Protein AF-I6SUY1-F1 (afdb_monomer_lite)

Foldseek 3Di:
DDDDPVVLVVVLVVLVVVLVVLVVVQVVCVVVVNDDPVNVVVSVVSNVVSVVVNVVSVVVVD

Structure (mmCIF, N/CA/C/O backbone):
data_AF-I6SUY1-F1
#
_entry.id   AF-I6SUY1-F1
#
loop_
_atom_site.group_PDB
_atom_site.id
_atom_site.type_symbol
_atom_site.label_atom_id
_atom_site.label_alt_id
_atom_site.label_comp_id
_atom_site.label_asym_id
_atom_site.label_entity_id
_atom_site.label_seq_id
_atom_site.pdbx_PDB_ins_code
_atom_site.Cartn_x
_atom_site.Cartn_y
_atom_site.Cartn_z
_atom_site.occupancy
_atom_site.B_iso_or_equiv
_atom_site.auth_seq_id
_atom_site.auth_comp_id
_atom_site.auth_asym_id
_atom_site.auth_atom_id
_atom_site.pdbx_PDB_model_num
ATOM 1 N N . MET A 1 1 ? 20.369 -8.555 -15.474 1.00 63.62 1 MET A N 1
ATOM 2 C CA . MET A 1 1 ? 19.411 -8.657 -16.595 1.00 63.62 1 MET A CA 1
ATOM 3 C C . MET A 1 1 ? 18.365 -7.578 -16.404 1.00 63.62 1 MET A C 1
ATOM 5 O O . MET A 1 1 ? 17.827 -7.499 -15.309 1.00 63.62 1 MET A O 1
ATOM 9 N N . ALA A 1 2 ? 18.154 -6.720 -17.402 1.00 74.88 2 ALA A N 1
ATOM 10 C CA . ALA A 1 2 ? 17.077 -5.731 -17.370 1.00 74.88 2 ALA A CA 1
ATOM 11 C C . ALA A 1 2 ? 15.745 -6.417 -17.708 1.00 74.88 2 ALA A C 1
ATOM 13 O O . ALA A 1 2 ? 15.728 -7.361 -18.502 1.00 74.88 2 ALA A O 1
ATOM 14 N N . TYR A 1 3 ? 14.656 -5.976 -17.082 1.00 79.50 3 TYR A N 1
ATOM 15 C CA . TYR A 1 3 ? 13.317 -6.449 -17.419 1.00 79.50 3 TYR A CA 1
ATOM 16 C C . TYR A 1 3 ? 12.922 -5.954 -18.814 1.00 79.50 3 TYR A C 1
ATOM 18 O O . TYR A 1 3 ? 13.383 -4.912 -19.274 1.00 79.50 3 TYR A O 1
ATOM 26 N N . THR A 1 4 ? 12.063 -6.697 -19.508 1.00 85.81 4 THR A N 1
ATOM 27 C CA . THR A 1 4 ? 11.447 -6.191 -20.740 1.00 85.81 4 THR A CA 1
ATOM 28 C C . THR A 1 4 ? 10.393 -5.135 -20.403 1.00 85.81 4 THR A C 1
ATOM 30 O O . THR A 1 4 ? 9.779 -5.181 -19.338 1.00 85.81 4 THR A O 1
ATOM 33 N N . LEU A 1 5 ? 10.091 -4.230 -21.339 1.00 84.31 5 LEU A N 1
ATOM 34 C CA . LEU A 1 5 ? 9.037 -3.217 -21.167 1.00 84.31 5 LEU A CA 1
ATOM 35 C C . LEU A 1 5 ? 7.682 -3.833 -20.756 1.00 84.31 5 LEU A C 1
ATOM 37 O O . LEU A 1 5 ? 6.922 -3.263 -19.972 1.00 84.31 5 LEU A O 1
ATOM 41 N N . GLN A 1 6 ? 7.370 -5.028 -21.266 1.00 86.31 6 GLN A N 1
ATOM 42 C CA . GLN A 1 6 ? 6.169 -5.769 -20.883 1.00 86.31 6 GLN A CA 1
ATOM 43 C C . GLN A 1 6 ? 6.220 -6.220 -19.416 1.00 86.31 6 GLN A C 1
ATOM 45 O O . GLN A 1 6 ? 5.235 -6.052 -18.697 1.00 86.31 6 GLN A O 1
ATOM 50 N N . GLN A 1 7 ? 7.357 -6.754 -18.965 1.00 87.06 7 GLN A N 1
ATOM 51 C CA . GLN A 1 7 ? 7.561 -7.154 -17.571 1.00 87.06 7 GLN A CA 1
ATOM 52 C C . GLN A 1 7 ? 7.497 -5.944 -16.634 1.00 87.06 7 GLN A C 1
ATOM 54 O O . GLN A 1 7 ? 6.848 -6.009 -15.594 1.00 87.06 7 GLN A O 1
ATOM 59 N N . GLU A 1 8 ? 8.072 -4.803 -17.016 1.00 86.56 8 GLU A N 1
ATOM 60 C CA . GLU A 1 8 ? 7.982 -3.569 -16.229 1.00 86.56 8 GLU A CA 1
ATOM 61 C C . GLU A 1 8 ? 6.543 -3.059 -16.103 1.00 86.56 8 GLU A C 1
ATOM 63 O O . GLU A 1 8 ? 6.131 -2.616 -15.029 1.00 86.56 8 GLU A O 1
ATOM 68 N N . ASN A 1 9 ? 5.743 -3.168 -17.168 1.00 88.12 9 ASN A N 1
ATOM 69 C CA . ASN A 1 9 ? 4.317 -2.848 -17.129 1.00 88.12 9 ASN A CA 1
ATOM 70 C C . ASN A 1 9 ? 3.524 -3.785 -16.214 1.00 88.12 9 ASN A C 1
ATOM 72 O O . ASN A 1 9 ? 2.662 -3.314 -15.470 1.00 88.12 9 ASN A O 1
ATOM 76 N N . GLN A 1 10 ? 3.837 -5.082 -16.221 1.00 90.25 10 GLN A N 1
ATOM 77 C CA . GLN A 1 10 ? 3.242 -6.046 -15.294 1.00 90.25 10 GLN A CA 1
ATOM 78 C C . GLN A 1 10 ? 3.615 -5.731 -13.841 1.00 90.25 10 GLN A C 1
ATOM 80 O O . GLN A 1 10 ? 2.734 -5.691 -12.983 1.00 90.25 10 GLN A O 1
ATOM 85 N N . ILE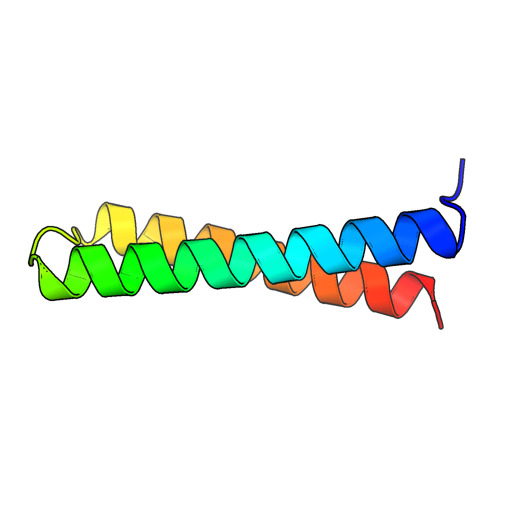 A 1 11 ? 4.889 -5.425 -13.575 1.00 89.88 11 ILE A N 1
ATOM 86 C CA . ILE A 1 11 ? 5.382 -5.033 -12.247 1.00 89.88 11 ILE A CA 1
ATOM 87 C C . ILE A 1 11 ? 4.655 -3.777 -11.752 1.00 89.88 11 ILE A C 1
ATOM 89 O O . ILE A 1 11 ? 4.152 -3.760 -10.631 1.00 89.88 11 ILE A O 1
ATOM 93 N N . LEU A 1 12 ? 4.512 -2.749 -12.593 1.00 90.69 12 LEU A N 1
ATOM 94 C CA . LEU A 1 12 ? 3.756 -1.547 -12.230 1.00 90.69 12 LEU A CA 1
ATOM 95 C C . LEU A 1 12 ? 2.281 -1.846 -11.941 1.00 90.69 12 LEU A C 1
ATOM 97 O O . LEU A 1 12 ? 1.711 -1.278 -11.009 1.00 90.69 12 LEU A O 1
ATOM 101 N N . GLY A 1 13 ? 1.659 -2.723 -12.731 1.00 93.25 13 GLY A N 1
ATOM 102 C CA . GLY A 1 13 ? 0.289 -3.174 -12.497 1.00 93.25 13 GLY A CA 1
ATOM 103 C C . GLY A 1 13 ? 0.130 -3.830 -11.125 1.00 93.25 13 GLY A 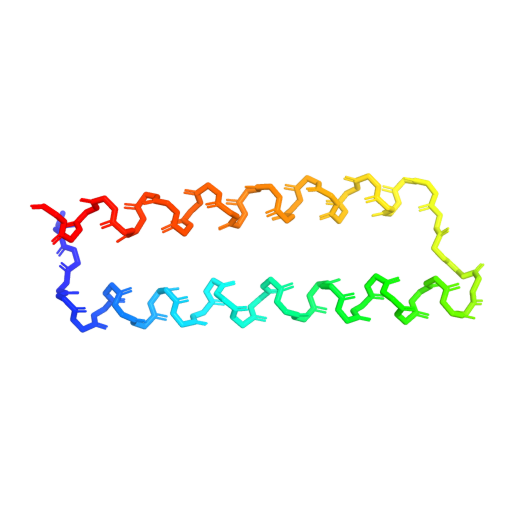C 1
ATOM 104 O O . GLY A 1 13 ? -0.786 -3.481 -10.381 1.00 93.25 13 GLY A O 1
ATOM 105 N N . LEU A 1 14 ? 1.066 -4.710 -10.760 1.00 94.00 14 LEU A N 1
ATOM 106 C CA . LEU A 1 14 ? 1.099 -5.382 -9.460 1.00 94.00 14 LEU A CA 1
ATOM 107 C C . LEU A 1 14 ? 1.301 -4.397 -8.301 1.00 94.00 14 LEU A C 1
ATOM 109 O O . LEU A 1 14 ? 0.566 -4.467 -7.318 1.00 94.00 14 LEU A O 1
ATOM 113 N N . ILE A 1 15 ? 2.229 -3.441 -8.431 1.00 92.31 15 ILE A N 1
ATOM 114 C CA . ILE A 1 15 ? 2.473 -2.399 -7.416 1.00 92.31 15 ILE A CA 1
ATOM 115 C C . ILE A 1 15 ? 1.202 -1.576 -7.174 1.00 92.31 15 ILE A C 1
ATOM 117 O O . ILE A 1 15 ? 0.779 -1.387 -6.031 1.00 92.31 15 ILE A O 1
ATOM 121 N N . LYS A 1 16 ? 0.548 -1.122 -8.250 1.00 93.75 16 LYS A N 1
ATOM 122 C CA . LYS A 1 16 ? -0.697 -0.346 -8.158 1.00 93.75 16 LYS A CA 1
ATOM 123 C C . LYS A 1 16 ? -1.827 -1.147 -7.523 1.00 93.75 16 LYS A C 1
ATOM 125 O O . LYS A 1 16 ? -2.558 -0.604 -6.695 1.00 93.75 16 LYS A O 1
ATOM 130 N N . TRP A 1 17 ? -1.963 -2.418 -7.899 1.00 96.06 17 TRP A N 1
ATOM 131 C CA . TRP A 1 17 ? -2.961 -3.312 -7.322 1.00 96.06 17 TRP A CA 1
ATOM 132 C C . TRP A 1 17 ? -2.724 -3.512 -5.822 1.00 96.06 17 TRP A C 1
ATOM 134 O O . TRP A 1 17 ? -3.636 -3.278 -5.031 1.00 96.06 17 TRP A O 1
ATOM 144 N N . ARG A 1 18 ? -1.491 -3.834 -5.412 1.00 95.75 18 ARG A N 1
ATOM 145 C CA . ARG A 1 18 ? -1.144 -4.036 -3.999 1.00 95.75 18 ARG A CA 1
ATOM 146 C C . ARG A 1 18 ? -1.389 -2.781 -3.164 1.00 95.75 18 ARG A C 1
ATOM 148 O O . ARG A 1 18 ? -1.976 -2.881 -2.091 1.00 95.75 18 ARG A O 1
ATOM 155 N N . ARG A 1 19 ? -1.023 -1.599 -3.677 1.00 95.44 19 ARG A N 1
ATOM 156 C CA . ARG A 1 19 ? -1.293 -0.317 -3.005 1.00 95.44 19 ARG A CA 1
ATOM 157 C C . ARG A 1 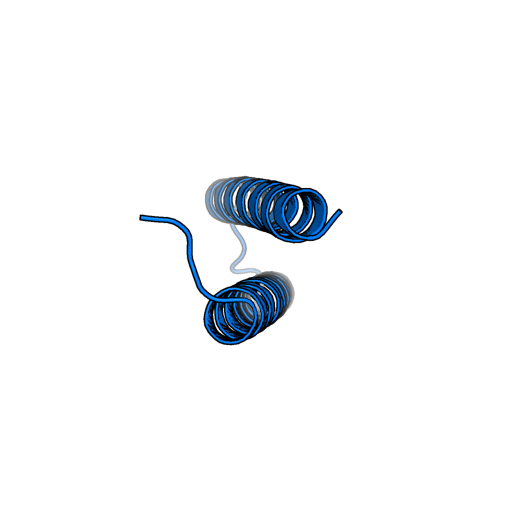19 ? -2.787 -0.110 -2.765 1.00 95.44 19 ARG A C 1
ATOM 159 O O . ARG A 1 19 ? -3.176 0.309 -1.681 1.00 95.44 19 ARG A O 1
ATOM 166 N N . LYS A 1 20 ? -3.616 -0.403 -3.771 1.00 96.00 20 LYS A N 1
ATOM 167 C CA . LYS A 1 20 ? -5.074 -0.291 -3.657 1.00 96.00 20 LYS A CA 1
ATOM 168 C C . LYS A 1 20 ? -5.621 -1.247 -2.592 1.00 96.00 20 LYS A C 1
ATOM 170 O O . LYS A 1 20 ? -6.373 -0.802 -1.733 1.00 96.00 20 LYS A O 1
ATOM 175 N N . VAL A 1 21 ? -5.204 -2.513 -2.614 1.00 95.81 21 VAL A N 1
ATOM 176 C CA . VAL A 1 21 ? -5.638 -3.522 -1.631 1.00 95.81 21 VAL A CA 1
ATOM 177 C C . VAL A 1 21 ? -5.275 -3.099 -0.207 1.00 95.81 21 VAL A C 1
ATOM 179 O O . VAL A 1 21 ? -6.138 -3.107 0.660 1.00 95.81 21 VAL A O 1
ATOM 182 N N . LEU A 1 22 ? -4.046 -2.632 0.034 1.00 95.50 22 LEU A N 1
ATOM 183 C CA . LEU A 1 22 ? -3.630 -2.152 1.359 1.00 95.50 22 LEU A CA 1
ATOM 184 C C . LEU A 1 22 ? -4.437 -0.943 1.844 1.00 95.50 22 LEU A C 1
ATOM 186 O O . LEU A 1 22 ? -4.755 -0.837 3.027 1.00 95.50 22 LEU A O 1
ATOM 190 N N . GLN A 1 23 ? -4.780 -0.019 0.944 1.00 95.12 23 GLN A N 1
ATOM 191 C CA . GLN A 1 23 ? -5.643 1.114 1.284 1.00 95.12 23 GLN A CA 1
ATOM 192 C C . GLN A 1 23 ? -7.055 0.648 1.652 1.00 95.12 23 GLN A C 1
ATOM 194 O O . GLN A 1 23 ? -7.624 1.134 2.628 1.00 95.12 23 GLN A O 1
ATOM 199 N N . GLU A 1 24 ? -7.608 -0.307 0.906 1.00 96.12 24 GLU A N 1
ATOM 200 C CA . GLU A 1 24 ? -8.912 -0.903 1.198 1.00 96.12 24 GLU A CA 1
ATOM 201 C C . GLU A 1 24 ? -8.903 -1.666 2.531 1.00 96.12 24 GLU A C 1
ATOM 203 O O . GLU A 1 24 ? -9.813 -1.478 3.338 1.00 96.12 24 GLU A O 1
ATOM 208 N N . GLU A 1 25 ? -7.858 -2.448 2.813 1.00 93.94 25 GLU A N 1
ATOM 209 C CA . GLU A 1 25 ? -7.659 -3.145 4.090 1.00 93.94 25 GLU A CA 1
ATOM 210 C C . GLU A 1 25 ? -7.565 -2.158 5.259 1.00 93.94 25 GLU A C 1
ATOM 212 O O . GLU A 1 25 ? -8.256 -2.323 6.267 1.00 93.94 25 GLU A O 1
ATOM 217 N N . ARG A 1 26 ? -6.783 -1.079 5.115 1.00 94.50 26 ARG A N 1
ATOM 218 C CA . ARG A 1 26 ? -6.690 -0.007 6.119 1.00 94.50 26 ARG A CA 1
ATOM 219 C C . ARG A 1 26 ? -8.048 0.615 6.412 1.00 94.50 26 ARG A C 1
ATOM 221 O O . ARG A 1 26 ? -8.404 0.793 7.576 1.00 94.50 26 ARG A O 1
ATOM 228 N N . GLU A 1 27 ? -8.805 0.956 5.372 1.00 95.56 27 GLU A N 1
ATOM 229 C CA . GLU A 1 27 ? -10.135 1.545 5.529 1.00 95.56 27 GLU A CA 1
ATOM 230 C C . GLU A 1 27 ? -11.133 0.547 6.130 1.00 95.56 27 GLU A C 1
ATOM 232 O O . GLU A 1 27 ? -11.966 0.937 6.950 1.00 95.56 27 GLU A O 1
ATOM 237 N N . ALA A 1 28 ? -11.035 -0.742 5.794 1.00 95.44 28 ALA A N 1
ATOM 238 C CA . ALA A 1 28 ? -11.849 -1.792 6.397 1.00 95.44 28 ALA A CA 1
ATOM 239 C C . ALA A 1 28 ? -11.560 -1.936 7.901 1.00 95.44 28 ALA A C 1
ATOM 241 O O . ALA A 1 28 ? -12.492 -1.893 8.706 1.00 95.44 28 ALA A O 1
ATOM 242 N N . LEU A 1 29 ? -10.281 -2.007 8.288 1.00 94.00 29 LEU A N 1
ATOM 243 C CA . LEU A 1 29 ? -9.843 -2.068 9.688 1.00 94.00 29 LEU A CA 1
ATOM 244 C C . LEU A 1 29 ? -10.247 -0.814 10.473 1.00 94.00 29 LEU A C 1
ATOM 246 O O . LEU A 1 29 ? -10.660 -0.891 11.632 1.00 94.00 29 LEU A O 1
ATOM 250 N N . LYS A 1 30 ? -10.159 0.362 9.842 1.00 93.69 30 LYS A N 1
ATOM 251 C CA . LYS A 1 30 ? -10.593 1.627 10.441 1.00 93.69 30 LYS A CA 1
ATOM 252 C C . LYS A 1 30 ? -12.101 1.627 10.694 1.00 93.69 30 LYS A C 1
ATOM 254 O O . LYS A 1 30 ? -12.537 2.004 11.780 1.00 93.69 30 LYS A O 1
ATOM 259 N N . LYS A 1 31 ? -12.900 1.166 9.724 1.00 95.12 31 LYS A N 1
ATOM 260 C CA . LYS A 1 31 ? -14.363 1.048 9.853 1.00 95.12 31 LYS A CA 1
ATOM 261 C C . LYS A 1 31 ? -14.775 0.045 10.927 1.00 95.12 31 LYS A C 1
ATOM 263 O O . LYS A 1 31 ? -15.719 0.319 11.664 1.00 95.12 31 LYS A O 1
ATOM 268 N N . SER A 1 32 ? -14.062 -1.074 11.056 1.00 95.00 32 SER A N 1
ATOM 269 C CA . SER A 1 32 ? -14.319 -2.067 12.107 1.00 95.00 32 SER A CA 1
ATOM 270 C C . SER A 1 32 ? -13.787 -1.656 13.486 1.00 95.00 32 SER A C 1
ATOM 272 O O . SER A 1 32 ? -14.004 -2.385 14.451 1.00 95.00 32 SER A O 1
ATOM 274 N N . LYS A 1 33 ? -13.117 -0.494 13.605 1.00 92.75 33 LYS A N 1
ATOM 275 C CA . LYS A 1 33 ? -12.401 -0.038 14.813 1.00 92.75 33 LYS A CA 1
ATOM 276 C C . LYS A 1 33 ? -11.340 -1.035 15.304 1.00 92.75 33 LYS A C 1
ATOM 278 O O . LYS A 1 33 ? -11.002 -1.048 16.482 1.00 92.75 33 LYS A O 1
ATOM 283 N N . GLN A 1 34 ? -10.823 -1.868 14.403 1.00 93.31 34 GLN A N 1
ATOM 284 C CA . GLN A 1 34 ? -9.770 -2.849 14.686 1.00 93.31 34 GLN A CA 1
ATOM 285 C C . GLN A 1 34 ? -8.392 -2.371 14.225 1.00 93.31 34 GLN A C 1
ATOM 287 O O . GLN A 1 34 ? -7.409 -3.076 14.430 1.00 93.31 34 GLN A O 1
ATOM 292 N N . LEU A 1 35 ? -8.303 -1.191 13.604 1.00 94.44 35 LEU A N 1
ATOM 293 C CA . LEU A 1 35 ? -7.029 -0.603 13.212 1.00 94.44 35 LEU A CA 1
ATOM 294 C C . LEU A 1 35 ? -6.269 -0.125 14.452 1.00 94.44 35 LEU A C 1
ATOM 296 O O . LEU A 1 35 ? -6.592 0.915 15.024 1.00 94.44 35 LEU A O 1
ATOM 300 N N . THR A 1 36 ? -5.255 -0.886 14.852 1.00 94.06 36 THR A N 1
ATOM 301 C CA . THR A 1 36 ? -4.314 -0.468 15.898 1.00 94.06 36 THR A CA 1
ATOM 302 C C . THR A 1 36 ? -3.273 0.503 15.344 1.00 94.06 36 THR A C 1
ATOM 304 O O . THR A 1 36 ? -2.947 0.460 14.156 1.00 94.06 36 THR A O 1
ATOM 307 N N . ASP A 1 37 ? -2.679 1.329 16.207 1.00 93.44 37 ASP A N 1
ATOM 308 C CA . ASP A 1 37 ? -1.617 2.266 15.809 1.00 93.44 37 ASP A CA 1
ATOM 309 C C . ASP A 1 37 ? -0.402 1.544 15.208 1.00 93.44 37 ASP A C 1
ATOM 311 O O . ASP A 1 37 ? 0.211 2.018 14.252 1.00 93.44 37 ASP A O 1
ATOM 315 N N . SER A 1 38 ? -0.077 0.353 15.724 1.00 93.69 38 SER A N 1
ATOM 316 C CA . SER A 1 38 ? 1.004 -0.475 15.183 1.00 93.69 38 SER A CA 1
ATOM 317 C C . SER A 1 38 ? 0.695 -0.954 13.761 1.00 93.69 38 SER A C 1
ATOM 319 O O . SER A 1 38 ? 1.551 -0.834 12.886 1.00 93.69 38 SER A O 1
ATOM 321 N N . GLN A 1 39 ? -0.528 -1.428 13.499 1.00 91.44 39 GLN A N 1
ATOM 322 C CA . GLN A 1 39 ? -0.953 -1.815 12.149 1.00 91.44 39 GLN A CA 1
ATOM 323 C C . GLN A 1 39 ? -1.026 -0.612 11.209 1.00 91.44 39 GLN A C 1
ATOM 325 O O . GLN A 1 39 ? -0.583 -0.713 10.071 1.00 91.44 39 GLN A O 1
ATOM 330 N N . ALA A 1 40 ? -1.540 0.529 11.676 1.00 92.50 40 ALA A N 1
ATOM 331 C CA . ALA A 1 40 ? -1.590 1.754 10.885 1.00 92.50 40 ALA A CA 1
ATOM 332 C C . ALA A 1 40 ? -0.187 2.176 10.433 1.00 92.50 40 ALA A C 1
ATOM 334 O O . ALA A 1 40 ? 0.016 2.435 9.249 1.00 92.50 40 ALA A O 1
ATOM 335 N N . LYS A 1 41 ? 0.789 2.144 11.348 1.00 95.75 41 LYS A N 1
ATOM 336 C CA . LYS A 1 41 ? 2.188 2.456 11.046 1.00 95.75 41 LYS A CA 1
ATOM 337 C C . LYS A 1 41 ? 2.810 1.468 10.057 1.00 95.75 41 LYS A C 1
ATOM 339 O O . LYS A 1 41 ? 3.513 1.890 9.147 1.00 95.75 41 LYS A O 1
ATOM 344 N N . LEU A 1 42 ? 2.550 0.167 10.208 1.00 95.19 42 LEU A N 1
ATOM 345 C CA . LEU A 1 42 ? 3.042 -0.849 9.267 1.00 95.19 42 LEU A CA 1
ATOM 346 C C . LEU A 1 42 ? 2.457 -0.659 7.864 1.00 95.19 42 LEU A C 1
ATOM 348 O O . LEU A 1 42 ? 3.195 -0.712 6.885 1.00 95.19 42 LEU A O 1
ATOM 352 N N . ILE A 1 43 ? 1.155 -0.380 7.772 1.00 93.25 43 ILE A N 1
ATOM 353 C CA . ILE A 1 43 ? 0.500 -0.104 6.49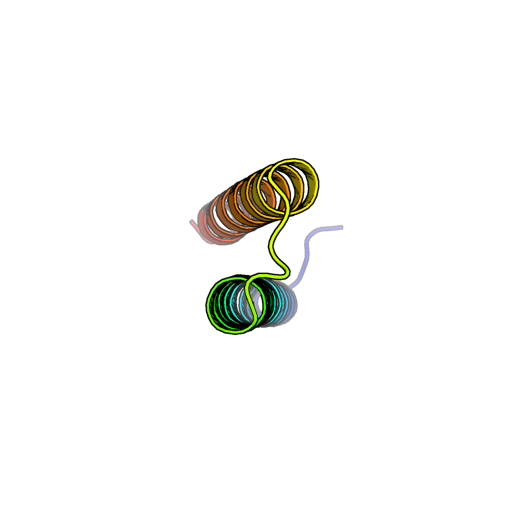2 1.00 93.25 43 ILE A CA 1
ATOM 354 C C . ILE A 1 43 ? 1.073 1.168 5.857 1.00 93.25 43 ILE A C 1
ATOM 356 O O . ILE A 1 43 ? 1.291 1.198 4.651 1.00 93.25 43 ILE A O 1
ATOM 360 N N . GLU A 1 44 ? 1.328 2.219 6.638 1.00 94.88 44 GLU A N 1
ATOM 361 C CA . GLU A 1 44 ? 1.937 3.452 6.125 1.00 94.88 44 GLU A CA 1
ATOM 362 C C . GLU A 1 44 ? 3.342 3.216 5.562 1.00 94.88 44 GLU A C 1
ATOM 364 O O . GLU A 1 44 ? 3.626 3.690 4.462 1.00 94.88 44 GLU A O 1
ATOM 369 N N . ILE A 1 45 ? 4.169 2.419 6.247 1.00 96.12 45 ILE A N 1
ATOM 370 C CA . ILE A 1 45 ? 5.493 2.010 5.751 1.00 96.12 45 ILE A CA 1
ATOM 371 C C . ILE A 1 45 ? 5.359 1.249 4.423 1.00 96.12 45 ILE A C 1
ATOM 373 O O . ILE A 1 45 ? 6.002 1.609 3.440 1.00 96.12 45 ILE A O 1
ATOM 377 N N . GLU A 1 46 ? 4.478 0.245 4.348 1.00 95.00 46 GLU A N 1
ATOM 378 C CA . GLU A 1 46 ? 4.307 -0.550 3.123 1.00 95.00 46 GLU A CA 1
ATOM 379 C C . GLU A 1 46 ? 3.767 0.300 1.955 1.00 95.00 46 GLU A C 1
ATOM 381 O O . GLU A 1 46 ? 4.164 0.123 0.801 1.00 95.00 46 GLU A O 1
ATOM 386 N N . LEU A 1 47 ? 2.894 1.276 2.229 1.00 94.69 47 LEU A N 1
ATOM 387 C CA . LEU A 1 47 ? 2.415 2.224 1.219 1.00 94.69 47 LEU A CA 1
ATOM 388 C C . LEU A 1 47 ? 3.527 3.150 0.705 1.00 94.69 47 LEU A C 1
ATOM 390 O O . LEU A 1 47 ? 3.542 3.469 -0.490 1.00 94.69 47 LEU A O 1
ATOM 394 N N . GLU A 1 48 ? 4.437 3.585 1.576 1.00 95.44 48 GLU A N 1
ATOM 395 C CA . GLU A 1 48 ? 5.597 4.394 1.199 1.00 95.44 48 GLU A CA 1
ATOM 396 C C . GLU A 1 48 ? 6.580 3.593 0.334 1.00 95.44 48 GLU A C 1
ATOM 398 O O . GLU A 1 48 ? 6.975 4.065 -0.738 1.00 95.44 48 GLU A O 1
ATOM 403 N N . ASP A 1 49 ? 6.867 2.347 0.714 1.00 94.75 49 ASP A N 1
ATOM 404 C CA . ASP A 1 49 ? 7.704 1.429 -0.062 1.00 94.75 49 ASP A CA 1
ATOM 405 C C . ASP A 1 49 ? 7.124 1.182 -1.462 1.00 94.75 49 ASP A C 1
ATOM 407 O O . ASP A 1 49 ? 7.826 1.285 -2.474 1.00 94.75 49 ASP A O 1
ATOM 411 N N . LEU A 1 50 ? 5.815 0.929 -1.563 1.00 93.50 50 LEU A N 1
ATOM 412 C CA . LEU A 1 50 ? 5.149 0.741 -2.854 1.00 93.50 50 LEU A CA 1
ATOM 413 C C . LEU A 1 50 ? 5.187 2.005 -3.717 1.00 93.50 50 LEU A C 1
ATOM 415 O O . LEU A 1 50 ? 5.355 1.912 -4.935 1.00 93.50 50 LEU A O 1
ATOM 419 N N . ARG A 1 51 ? 5.061 3.192 -3.112 1.00 92.19 51 ARG A N 1
ATOM 420 C CA . ARG A 1 51 ? 5.201 4.468 -3.828 1.00 92.19 51 ARG A CA 1
ATOM 421 C C . ARG A 1 51 ? 6.620 4.647 -4.363 1.00 92.19 51 ARG A C 1
ATOM 423 O O . ARG A 1 51 ? 6.788 5.079 -5.502 1.00 92.19 51 ARG A O 1
ATOM 430 N N . PHE A 1 52 ? 7.630 4.300 -3.575 1.00 93.00 52 PHE A N 1
ATOM 431 C CA . PHE A 1 52 ? 9.022 4.343 -4.008 1.00 93.00 52 PHE A CA 1
ATOM 432 C C . PHE A 1 52 ? 9.295 3.375 -5.168 1.00 93.00 52 PHE A C 1
ATOM 434 O O . PHE A 1 52 ? 9.918 3.757 -6.161 1.00 93.00 52 PHE A O 1
ATOM 441 N N . LEU A 1 53 ? 8.768 2.149 -5.096 1.00 90.62 53 LEU A N 1
ATOM 442 C CA . LEU A 1 53 ? 8.863 1.169 -6.180 1.00 90.62 53 LEU A CA 1
ATOM 443 C C . LEU A 1 53 ? 8.150 1.636 -7.457 1.00 90.62 53 LEU A C 1
ATOM 445 O O . LEU A 1 53 ? 8.662 1.417 -8.554 1.00 90.62 53 LEU A O 1
ATOM 449 N N . GLU A 1 54 ? 7.005 2.313 -7.334 1.00 89.75 54 GLU A N 1
ATOM 450 C CA . GLU A 1 54 ? 6.301 2.911 -8.474 1.00 89.75 54 GLU A CA 1
ATOM 451 C C . GLU A 1 54 ? 7.148 3.991 -9.164 1.00 89.75 54 GLU A C 1
ATOM 453 O O . GLU A 1 54 ? 7.235 4.004 -10.393 1.00 89.75 54 GLU A O 1
ATOM 458 N N . ILE A 1 55 ? 7.800 4.867 -8.390 1.00 89.50 55 ILE A N 1
ATOM 459 C CA . ILE A 1 55 ? 8.686 5.913 -8.924 1.00 89.50 55 ILE A CA 1
ATOM 460 C C . ILE A 1 55 ? 9.871 5.280 -9.653 1.00 89.50 55 ILE A C 1
ATOM 462 O O . ILE A 1 55 ? 10.084 5.582 -10.824 1.00 89.50 55 ILE A O 1
ATOM 466 N N . LYS A 1 56 ? 10.569 4.332 -9.019 1.00 87.25 56 LYS A N 1
ATOM 467 C CA . LYS A 1 56 ? 11.703 3.630 -9.640 1.00 87.25 56 LYS A CA 1
ATOM 468 C C . LYS A 1 56 ? 11.319 2.893 -10.917 1.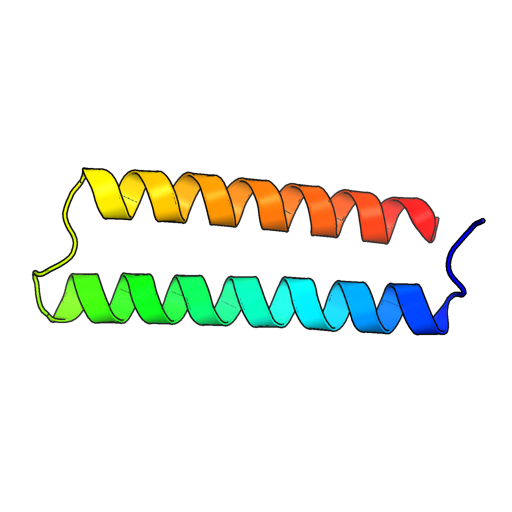00 87.25 56 LYS A C 1
ATOM 470 O O . LYS A 1 56 ? 12.053 2.929 -11.899 1.00 87.25 56 LYS A O 1
ATOM 475 N N . ASN A 1 57 ? 10.161 2.232 -10.924 1.00 84.19 57 ASN A N 1
ATOM 476 C CA . ASN A 1 57 ? 9.673 1.545 -12.117 1.00 84.19 57 ASN A CA 1
ATOM 477 C C . ASN A 1 57 ? 9.300 2.525 -13.240 1.00 84.19 57 ASN A C 1
ATOM 479 O O . ASN A 1 57 ? 9.371 2.164 -14.409 1.00 84.19 57 ASN A 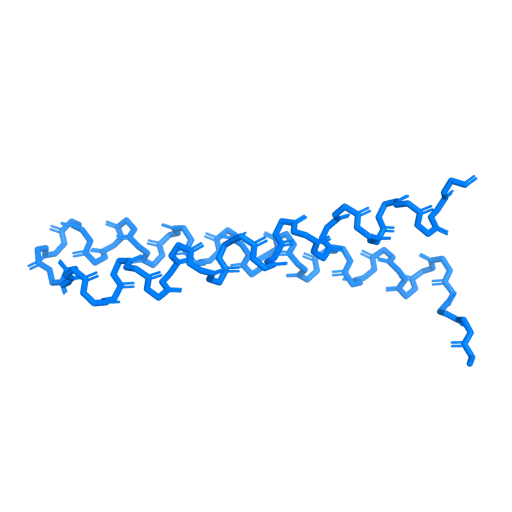O 1
ATOM 483 N N . ARG A 1 58 ? 8.903 3.757 -12.904 1.00 79.75 58 ARG A N 1
ATOM 484 C CA . ARG A 1 58 ? 8.642 4.815 -13.883 1.00 79.75 58 ARG A CA 1
ATOM 485 C C . ARG A 1 58 ? 9.931 5.446 -14.410 1.00 79.75 58 ARG A C 1
ATOM 487 O O . ARG A 1 58 ? 9.993 5.716 -15.601 1.00 79.75 58 ARG A O 1
ATOM 494 N N . GLU A 1 59 ? 10.929 5.660 -13.556 1.00 81.94 59 GLU A N 1
ATOM 495 C CA . GLU A 1 59 ? 12.254 6.173 -13.937 1.00 81.94 59 GLU A CA 1
ATOM 496 C C . GLU A 1 59 ? 12.995 5.216 -14.868 1.00 81.94 59 GLU A C 1
ATOM 498 O O . GLU A 1 59 ? 13.584 5.668 -15.835 1.00 81.94 59 GLU A O 1
ATOM 503 N N . ALA A 1 60 ? 12.896 3.901 -14.648 1.00 74.81 60 ALA A N 1
ATOM 504 C CA . ALA A 1 60 ? 13.477 2.897 -15.544 1.00 74.81 60 ALA A CA 1
ATOM 505 C C . ALA A 1 60 ? 12.932 2.951 -16.990 1.00 74.81 60 ALA A C 1
ATOM 507 O O . ALA A 1 60 ? 13.531 2.370 -17.891 1.00 74.81 60 ALA A O 1
ATOM 508 N N . ARG A 1 61 ? 11.806 3.645 -17.213 1.00 66.69 61 ARG A N 1
ATOM 509 C CA . ARG A 1 61 ? 11.172 3.817 -18.530 1.00 66.69 61 ARG A CA 1
ATOM 510 C C . ARG A 1 61 ? 11.544 5.126 -19.232 1.00 66.69 61 ARG A C 1
ATOM 512 O O . ARG A 1 61 ? 11.153 5.279 -20.389 1.00 66.69 61 ARG A O 1
ATOM 519 N N . LEU A 1 62 ? 12.160 6.081 -18.525 1.00 60.19 62 LEU A N 1
ATOM 520 C CA . LEU A 1 62 ? 12.596 7.381 -19.059 1.00 60.19 62 LEU A CA 1
ATOM 521 C C . LEU A 1 62 ? 14.024 7.278 -19.597 1.00 60.19 62 LEU A C 1
ATOM 523 O O . LEU A 1 62 ? 14.262 7.878 -20.667 1.00 60.19 62 LEU A O 1
#

Sequence (62 aa):
MAYTLQQENQILGLIKWRRKVLQEEREALKKSKQLTDSQAKLIEIELEDLRFLEIKNREARL

Organism: Enterococcus hirae (strain ATCC 9790 / DSM 20160 / JCM 8729 / LMG 6399 / NBRC 3181 / NCIMB 6459 / NCDO 1258 / NCTC 12367 / WDCM 00089 / R) (NCBI:txid768486)

Radius of gyration: 14.29 Å; chains: 1; bounding box: 34×16×37 Å

pLDDT: mean 90.12, std 7.86, range [60.19, 96.12]

Secondary structure (DSSP, 8-state):
-PPPHHHHHHHHHHHHHHHHHHHHHHHHHHHTT---HHHHHHHHHHHHHHHHHHHHHHHTT-